Protein AF-A0A847EKZ9-F1 (afdb_monomer)

Radius of gyration: 19.16 Å; Cα contacts (8 Å, |Δi|>4): 209; chains: 1; bounding box: 52×45×55 Å

pLDDT: mean 76.71, std 18.0, range [29.08, 96.88]

Structure (mmCIF, N/CA/C/O backbone):
data_AF-A0A847EKZ9-F1
#
_entry.id   AF-A0A847EKZ9-F1
#
loop_
_atom_site.group_PDB
_atom_site.id
_atom_site.type_symbol
_atom_site.label_atom_id
_atom_site.label_alt_id
_atom_site.label_comp_id
_atom_site.label_asym_id
_atom_site.label_entity_id
_atom_site.label_seq_id
_atom_site.pdbx_PDB_ins_code
_atom_site.Cartn_x
_atom_site.Cartn_y
_atom_site.Cartn_z
_atom_site.occupancy
_atom_site.B_iso_or_equiv
_atom_site.auth_seq_id
_atom_site.auth_comp_id
_atom_site.auth_asym_id
_atom_site.auth_atom_id
_atom_site.pdbx_PDB_model_num
ATOM 1 N N . MET A 1 1 ? -25.265 3.002 15.426 1.00 53.41 1 MET A N 1
ATOM 2 C CA . MET A 1 1 ? -24.317 3.367 14.344 1.00 53.41 1 MET A CA 1
ATOM 3 C C . MET A 1 1 ? -23.459 2.153 14.013 1.00 53.41 1 MET A C 1
ATOM 5 O O . MET A 1 1 ? -22.943 1.543 14.938 1.00 53.41 1 MET A O 1
ATOM 9 N N . LEU A 1 2 ? -23.313 1.777 12.736 1.00 61.31 2 LEU A N 1
ATOM 10 C CA . LEU A 1 2 ? -22.387 0.702 12.349 1.00 61.31 2 LEU A CA 1
ATOM 11 C C . LEU A 1 2 ? -20.943 1.125 12.648 1.00 61.31 2 LEU A C 1
ATOM 13 O O . LEU A 1 2 ? -20.554 2.251 12.321 1.00 61.31 2 LEU A O 1
ATOM 17 N N . THR A 1 3 ? -20.148 0.222 13.227 1.00 86.94 3 THR A N 1
ATOM 18 C CA . THR A 1 3 ? -18.714 0.455 13.442 1.00 86.94 3 THR A CA 1
ATOM 19 C C . THR A 1 3 ? -18.022 0.760 12.110 1.00 86.94 3 THR A C 1
ATOM 21 O O . THR A 1 3 ? -18.495 0.380 11.032 1.00 86.94 3 THR A O 1
ATOM 24 N N . VAL A 1 4 ? -16.872 1.442 12.152 1.00 88.19 4 VAL A N 1
ATOM 25 C CA . VAL A 1 4 ? -16.088 1.707 10.931 1.00 88.19 4 VAL A CA 1
ATOM 26 C C . VAL A 1 4 ? -15.761 0.398 10.206 1.00 88.19 4 VAL A C 1
ATOM 28 O O . VAL A 1 4 ? -15.835 0.351 8.982 1.00 88.19 4 VAL A O 1
ATOM 31 N N . TRP A 1 5 ? -15.504 -0.682 10.949 1.00 91.94 5 TRP A N 1
ATOM 32 C CA . TRP A 1 5 ? -15.267 -2.007 10.385 1.00 91.94 5 TRP A CA 1
ATOM 33 C C . TRP A 1 5 ? -16.482 -2.595 9.665 1.00 91.94 5 TRP A C 1
ATOM 35 O O . TRP A 1 5 ? -16.360 -3.042 8.528 1.00 91.94 5 TRP A O 1
ATOM 45 N N . ALA A 1 6 ? -17.676 -2.509 10.254 1.00 91.69 6 ALA A N 1
ATOM 46 C CA . ALA A 1 6 ? -18.901 -2.956 9.591 1.00 91.69 6 ALA A CA 1
ATOM 47 C C . ALA A 1 6 ? -19.170 -2.175 8.288 1.00 91.69 6 ALA A C 1
ATOM 49 O O . ALA A 1 6 ? -19.610 -2.742 7.287 1.00 91.69 6 ALA A O 1
ATOM 50 N N . ARG A 1 7 ? -18.838 -0.875 8.256 1.00 91.50 7 ARG A N 1
ATOM 51 C CA . ARG A 1 7 ? -18.907 -0.061 7.029 1.00 91.50 7 ARG A CA 1
ATOM 52 C C . ARG A 1 7 ? -17.891 -0.499 5.972 1.00 91.50 7 ARG A C 1
ATOM 54 O O . ARG A 1 7 ? -18.200 -0.371 4.786 1.00 91.50 7 ARG A O 1
ATOM 61 N N . VAL A 1 8 ? -16.714 -0.979 6.390 1.00 93.94 8 VAL A N 1
ATOM 62 C CA . VAL A 1 8 ? -15.713 -1.576 5.495 1.00 93.94 8 VAL A CA 1
ATOM 63 C C . VAL A 1 8 ? -16.262 -2.875 4.901 1.00 93.94 8 VAL A C 1
ATOM 65 O O . VAL A 1 8 ? -16.389 -2.980 3.685 1.00 93.94 8 VAL A O 1
ATOM 68 N N . LEU A 1 9 ? -16.684 -3.821 5.742 1.00 94.44 9 LEU A N 1
ATOM 69 C CA . LEU A 1 9 ? -17.170 -5.130 5.292 1.00 94.44 9 LEU A CA 1
ATOM 70 C C . LEU A 1 9 ? -18.365 -5.041 4.335 1.00 94.44 9 LEU A C 1
ATOM 72 O O . LEU A 1 9 ? -18.412 -5.783 3.358 1.00 94.44 9 LEU A O 1
ATOM 76 N N . ARG A 1 10 ? -19.287 -4.090 4.544 1.00 94.62 10 ARG A N 1
ATOM 77 C CA . ARG A 1 10 ? -20.463 -3.900 3.673 1.00 94.62 10 ARG A CA 1
ATOM 78 C C . ARG A 1 10 ? -20.113 -3.639 2.202 1.00 94.62 10 ARG A C 1
ATOM 80 O O . ARG A 1 10 ? -20.945 -3.883 1.336 1.00 94.62 10 ARG A O 1
ATOM 87 N N . ARG A 1 11 ? -18.926 -3.103 1.905 1.00 94.88 11 ARG A N 1
ATOM 88 C CA . ARG A 1 11 ? -18.483 -2.828 0.525 1.00 94.88 11 ARG A CA 1
ATOM 89 C C . ARG A 1 11 ? -17.244 -3.638 0.156 1.00 94.88 11 ARG A C 1
ATOM 91 O O . ARG A 1 11 ? -16.438 -3.182 -0.649 1.00 94.88 11 ARG A O 1
ATOM 98 N N . THR A 1 12 ? -17.068 -4.806 0.759 1.00 96.81 12 THR A N 1
ATOM 99 C CA . THR A 1 12 ? -15.934 -5.684 0.488 1.00 96.81 12 THR A CA 1
ATOM 100 C C . THR A 1 12 ? -16.409 -6.952 -0.206 1.00 96.81 12 THR A C 1
ATOM 102 O O . THR A 1 12 ? -17.338 -7.608 0.254 1.00 96.81 12 THR A O 1
ATOM 105 N N . VAL A 1 13 ? -15.737 -7.312 -1.298 1.00 96.81 13 VAL A N 1
ATOM 106 C CA . VAL A 1 13 ? -15.988 -8.536 -2.073 1.00 96.81 13 VAL A CA 1
ATOM 107 C C . VAL A 1 13 ? -14.792 -9.470 -1.921 1.00 96.81 13 VAL A C 1
ATOM 109 O O . VAL A 1 13 ? -13.650 -9.013 -1.905 1.00 96.81 13 VAL A O 1
ATOM 112 N N . ARG A 1 14 ? -15.028 -10.777 -1.792 1.00 95.50 14 ARG A N 1
ATOM 113 C CA . ARG A 1 14 ? -13.951 -11.776 -1.728 1.00 95.50 14 ARG A CA 1
ATOM 114 C C . ARG A 1 14 ? -13.535 -12.174 -3.143 1.00 95.50 14 ARG A C 1
ATOM 116 O O . ARG A 1 14 ? -14.394 -12.517 -3.948 1.00 95.50 14 ARG A O 1
ATOM 123 N N . SER A 1 15 ? -12.240 -12.114 -3.441 1.00 91.56 15 SER A N 1
ATOM 124 C CA . SER A 1 15 ? -11.685 -12.592 -4.710 1.00 91.56 15 SER A CA 1
ATOM 125 C C . SER A 1 15 ? -11.265 -14.066 -4.616 1.00 91.56 15 SER A C 1
ATOM 127 O O . SER A 1 15 ? -10.962 -14.543 -3.517 1.00 91.56 15 SER A O 1
ATOM 129 N N . PRO A 1 16 ? -11.145 -14.775 -5.755 1.00 88.88 16 PRO A N 1
ATOM 130 C CA . PRO A 1 16 ? -10.560 -16.119 -5.802 1.00 88.88 16 PRO A CA 1
ATOM 131 C C . PRO A 1 16 ? -9.125 -16.196 -5.256 1.00 88.88 16 PRO A C 1
ATOM 133 O O . PRO A 1 16 ? -8.726 -17.222 -4.725 1.00 88.88 16 PRO A O 1
ATOM 136 N N . SER A 1 17 ? -8.367 -15.092 -5.300 1.00 85.12 17 SER A N 1
ATOM 137 C CA . SER A 1 17 ? -7.026 -14.990 -4.699 1.00 85.12 17 SER A CA 1
ATOM 138 C C . SER A 1 17 ? -7.023 -14.884 -3.164 1.00 85.12 17 SER A C 1
ATOM 140 O O . SER A 1 17 ? -5.991 -14.593 -2.563 1.00 85.12 17 SER A O 1
ATOM 142 N N . GLY A 1 18 ? -8.180 -15.027 -2.508 1.00 92.44 18 GLY A N 1
ATOM 143 C CA . GLY A 1 18 ? -8.323 -14.887 -1.055 1.00 92.44 18 GLY A CA 1
ATOM 144 C C . GLY A 1 18 ? -8.271 -13.438 -0.555 1.00 92.44 18 GLY A C 1
ATOM 145 O O . GLY A 1 18 ? -8.346 -13.188 0.652 1.00 92.44 18 GLY A O 1
ATOM 146 N N . CYS A 1 19 ? -8.162 -12.452 -1.453 1.00 94.81 19 CYS A N 1
ATOM 147 C CA . CYS A 1 19 ? -8.200 -11.044 -1.077 1.00 94.81 19 CYS A CA 1
ATOM 148 C C . CYS A 1 19 ? -9.625 -10.602 -0.742 1.00 94.81 19 CYS A C 1
ATOM 150 O O . CYS A 1 19 ? -10.611 -11.050 -1.323 1.00 94.81 19 CYS A O 1
ATOM 152 N N . TRP A 1 20 ? -9.734 -9.679 0.208 1.00 96.88 20 TRP A N 1
ATOM 153 C CA . TRP A 1 20 ? -10.996 -9.035 0.560 1.00 96.88 20 TRP 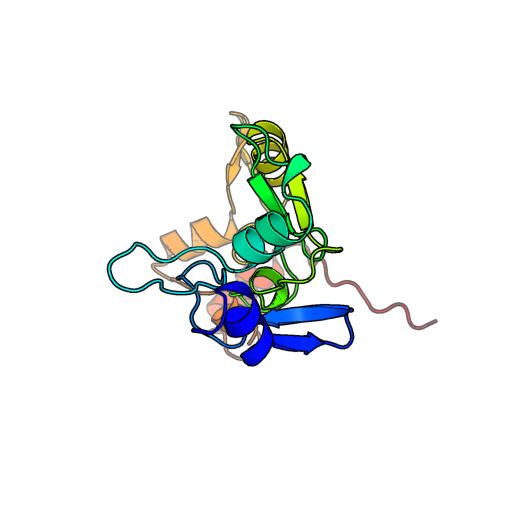A CA 1
ATOM 154 C C . TRP A 1 20 ? -10.968 -7.634 -0.041 1.00 96.88 20 TRP A C 1
ATOM 156 O O . TRP A 1 20 ? -10.410 -6.715 0.551 1.00 96.88 20 TRP A O 1
ATOM 166 N N . LEU A 1 21 ? -11.475 -7.482 -1.257 1.00 95.69 21 LEU A N 1
ATOM 167 C CA . LEU A 1 21 ? -11.321 -6.281 -2.068 1.00 95.69 21 LEU A CA 1
ATOM 168 C C . LEU A 1 21 ? -12.376 -5.231 -1.718 1.00 95.69 21 LEU A C 1
ATOM 170 O O . LEU A 1 21 ? -13.569 -5.420 -1.964 1.00 95.69 21 LEU A O 1
ATOM 174 N N . TRP A 1 22 ? -11.920 -4.094 -1.197 1.00 96.62 22 TRP A N 1
ATOM 175 C CA . TRP A 1 22 ? -12.747 -2.914 -0.962 1.00 96.62 22 TRP A CA 1
ATOM 176 C C . TRP A 1 22 ? -13.227 -2.284 -2.280 1.00 96.62 22 TRP A C 1
ATOM 178 O O . TRP A 1 22 ? -12.424 -1.935 -3.149 1.00 96.62 22 TRP A O 1
ATOM 188 N N . GLN A 1 23 ? -14.542 -2.094 -2.391 1.00 95.81 23 GLN A N 1
ATOM 189 C CA . GLN A 1 23 ? -15.241 -1.540 -3.560 1.00 95.81 23 GLN A CA 1
ATOM 190 C C . GLN A 1 23 ? -15.599 -0.053 -3.411 1.00 95.81 23 GLN A C 1
ATOM 192 O O . GLN A 1 23 ? -16.270 0.516 -4.266 1.00 95.81 23 GLN A O 1
ATOM 197 N N . GLY A 1 24 ? -15.206 0.590 -2.309 1.00 93.50 24 GLY A N 1
ATOM 198 C CA . GLY A 1 24 ? -15.463 2.014 -2.098 1.00 93.50 24 GLY A CA 1
ATOM 199 C C . GLY A 1 24 ? -14.369 2.928 -2.657 1.00 93.50 24 GLY A C 1
ATOM 200 O O . GLY A 1 24 ? -13.561 2.551 -3.508 1.00 93.50 24 GLY A O 1
ATOM 201 N N . ALA A 1 25 ? -14.325 4.152 -2.125 1.00 93.62 25 ALA A N 1
ATOM 202 C CA . ALA A 1 25 ? -13.347 5.161 -2.520 1.00 93.62 25 ALA A CA 1
ATOM 203 C C . ALA A 1 25 ? -11.902 4.687 -2.299 1.00 93.62 25 ALA A C 1
ATOM 205 O O . ALA A 1 25 ? -11.613 3.884 -1.408 1.00 93.62 25 ALA A O 1
ATOM 206 N N . HIS A 1 26 ? -10.988 5.210 -3.110 1.00 93.06 26 HIS A N 1
ATOM 207 C CA . HIS A 1 26 ? -9.554 4.985 -2.999 1.00 93.06 26 HIS A CA 1
ATOM 208 C C . HIS A 1 26 ? -8.798 6.258 -3.389 1.00 93.06 26 HIS A C 1
ATOM 210 O O . HIS A 1 26 ? -9.334 7.132 -4.067 1.00 93.06 26 HIS A O 1
ATOM 216 N N . ASN A 1 27 ? -7.556 6.395 -2.931 1.00 88.62 27 ASN A N 1
ATOM 217 C CA . ASN A 1 27 ? -6.713 7.534 -3.293 1.00 88.62 27 ASN A CA 1
ATOM 218 C C . ASN A 1 27 ? -6.058 7.345 -4.675 1.00 88.62 27 ASN A C 1
ATOM 220 O O . ASN A 1 27 ? -6.061 6.248 -5.229 1.00 88.62 27 ASN A O 1
ATOM 224 N N . GLY A 1 28 ? -5.391 8.382 -5.195 1.00 81.88 28 GLY A N 1
ATOM 225 C CA . GLY A 1 28 ? -4.674 8.315 -6.482 1.00 81.88 28 GLY A CA 1
ATOM 226 C C . GLY A 1 28 ? -3.529 7.288 -6.545 1.00 81.88 28 GLY A C 1
ATOM 227 O O . GLY A 1 28 ? -2.973 7.046 -7.611 1.00 81.88 28 GLY A O 1
ATOM 228 N N . LYS A 1 29 ? -3.166 6.656 -5.419 1.00 80.62 29 LYS A N 1
ATOM 229 C CA . LYS A 1 29 ? -2.204 5.542 -5.356 1.00 80.62 29 LYS A CA 1
ATOM 230 C C . LYS A 1 29 ? -2.890 4.165 -5.348 1.00 80.62 29 LYS A C 1
ATOM 232 O O . LYS A 1 29 ? -2.189 3.157 -5.279 1.00 80.62 29 LYS A O 1
ATOM 237 N N . GLY A 1 30 ? -4.219 4.099 -5.415 1.00 88.56 30 GLY A N 1
ATOM 238 C CA . GLY A 1 30 ? -5.000 2.859 -5.427 1.00 88.56 30 GLY A CA 1
ATOM 239 C C . GLY A 1 30 ? -5.342 2.289 -4.051 1.00 88.56 30 GLY A C 1
ATOM 240 O O . GLY A 1 30 ? -5.949 1.226 -3.979 1.00 88.56 30 GLY A O 1
ATOM 241 N N . TYR A 1 31 ? -4.976 2.958 -2.953 1.00 91.75 31 TYR A N 1
ATOM 242 C CA . TYR A 1 31 ? -5.308 2.465 -1.615 1.00 91.75 31 TYR A CA 1
ATOM 243 C C . TYR A 1 31 ? -6.730 2.855 -1.237 1.00 91.75 31 TYR A C 1
ATOM 245 O O . TYR A 1 31 ? -7.080 4.035 -1.301 1.00 91.75 31 TYR A O 1
ATOM 253 N N . GLY A 1 32 ? -7.518 1.875 -0.793 1.00 94.62 32 GLY A N 1
ATOM 254 C CA . GLY A 1 32 ? -8.881 2.103 -0.322 1.00 94.62 32 GLY A CA 1
ATOM 255 C C . GLY A 1 32 ? -8.930 3.074 0.860 1.00 94.62 32 GLY A C 1
ATOM 256 O O . GLY A 1 32 ? -8.116 2.997 1.786 1.00 94.62 32 GLY A O 1
ATOM 257 N N . THR A 1 33 ? -9.900 3.978 0.836 1.00 95.56 33 THR A N 1
ATOM 258 C CA . THR A 1 33 ? -10.137 4.985 1.867 1.00 95.56 33 THR A CA 1
ATOM 259 C C . THR A 1 33 ? -11.572 4.912 2.369 1.00 95.56 33 THR A C 1
ATOM 261 O O . THR A 1 33 ? -12.505 4.592 1.631 1.00 95.56 33 THR A O 1
ATOM 264 N N . ILE A 1 34 ? -11.756 5.224 3.649 1.00 93.69 34 ILE A N 1
ATOM 265 C CA . ILE A 1 34 ? -13.076 5.370 4.254 1.00 93.69 34 ILE A CA 1
ATOM 266 C C . ILE A 1 34 ? -13.132 6.654 5.078 1.00 93.69 34 ILE A C 1
ATOM 268 O O . ILE A 1 34 ? -12.241 6.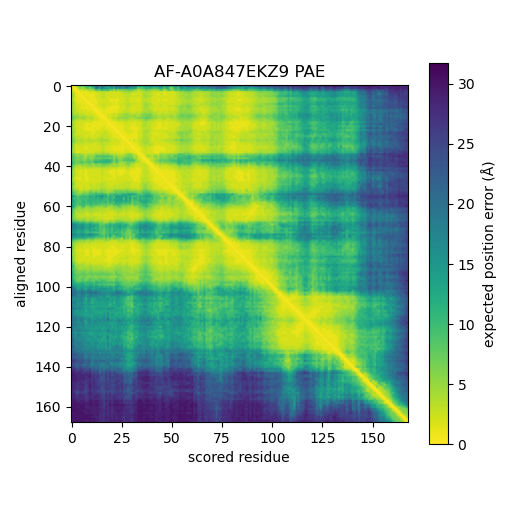945 5.879 1.00 93.69 34 ILE A O 1
ATOM 272 N N . GLY A 1 35 ? -14.188 7.432 4.851 1.00 89.25 35 GLY A N 1
ATOM 273 C CA . GLY A 1 35 ? -14.429 8.675 5.571 1.00 89.25 35 GLY A CA 1
ATOM 274 C C . GLY A 1 35 ? -15.053 8.451 6.940 1.00 89.25 35 GLY A C 1
ATOM 275 O O . GLY A 1 35 ? -15.859 7.531 7.144 1.00 89.25 35 GLY A O 1
ATOM 276 N N . ARG A 1 36 ? -14.701 9.332 7.872 1.00 79.75 36 ARG A N 1
ATOM 277 C CA . ARG A 1 36 ? -15.331 9.481 9.185 1.00 79.75 36 ARG A CA 1
ATOM 278 C C . ARG A 1 36 ? -15.950 10.886 9.237 1.00 79.75 36 ARG A C 1
ATOM 280 O O . ARG A 1 36 ? -15.285 11.817 8.788 1.00 79.75 36 ARG A O 1
ATOM 287 N N . PRO A 1 37 ? -17.200 11.052 9.706 1.00 76.75 37 PRO A N 1
ATOM 288 C CA . PRO A 1 37 ? -17.822 12.374 9.790 1.00 76.75 37 PRO A CA 1
ATOM 289 C C . PRO A 1 37 ? -16.917 13.371 10.529 1.00 76.75 37 PRO A C 1
ATOM 291 O O . PRO A 1 37 ? -16.422 13.053 11.607 1.00 76.75 37 PRO A O 1
ATOM 294 N N . GLY A 1 38 ? -16.655 14.532 9.919 1.00 78.88 38 GLY A N 1
ATOM 295 C CA . GLY A 1 38 ? -15.813 15.590 10.498 1.00 78.88 38 GLY A CA 1
ATOM 296 C C . GLY A 1 38 ? -14.316 15.269 10.623 1.00 78.88 38 GLY A C 1
ATOM 297 O O . GLY A 1 38 ? -13.598 16.007 11.288 1.00 78.88 38 GLY A O 1
ATOM 298 N N . GLN A 1 39 ? -13.823 14.180 10.024 1.00 84.81 39 GLN A N 1
ATOM 299 C CA . GLN A 1 39 ? -12.435 13.736 10.180 1.00 84.81 39 GLN A CA 1
ATOM 300 C C . GLN A 1 39 ? -11.780 13.369 8.848 1.00 84.81 39 GLN A C 1
ATOM 302 O O . GLN A 1 39 ? -12.436 13.061 7.853 1.00 84.81 39 GLN A O 1
ATOM 307 N N . THR A 1 40 ? -10.448 13.334 8.856 1.00 85.88 40 THR A N 1
ATOM 308 C CA . THR A 1 40 ? -9.657 12.876 7.715 1.00 85.88 40 THR A CA 1
ATOM 309 C C . THR A 1 40 ? -9.951 11.413 7.375 1.00 85.88 40 THR A C 1
ATOM 311 O O . THR A 1 40 ? -10.165 10.558 8.248 1.00 85.88 40 THR A O 1
ATOM 314 N N . ASN A 1 41 ? -9.953 11.130 6.069 1.00 88.62 41 ASN A N 1
ATOM 315 C CA . ASN A 1 41 ? -10.103 9.781 5.536 1.00 88.62 41 ASN A CA 1
ATOM 316 C C . ASN A 1 41 ? -8.985 8.875 6.053 1.00 88.62 41 ASN A C 1
ATOM 318 O O . ASN A 1 41 ? -7.813 9.254 6.067 1.00 88.62 41 ASN A O 1
ATOM 322 N N . ILE A 1 42 ? -9.343 7.645 6.408 1.00 90.81 42 ILE A N 1
ATOM 323 C CA . ILE A 1 42 ? -8.390 6.626 6.851 1.00 90.81 42 ILE A CA 1
ATOM 324 C C . ILE A 1 42 ? -8.289 5.505 5.821 1.00 90.81 42 ILE A C 1
ATOM 326 O O . ILE A 1 42 ? -9.224 5.249 5.062 1.00 90.81 42 ILE A O 1
ATOM 330 N N . LEU A 1 43 ? -7.139 4.834 5.792 1.00 93.25 43 LEU A N 1
ATOM 331 C CA . LEU A 1 43 ? -6.899 3.709 4.893 1.00 93.25 43 LEU A CA 1
ATOM 332 C C . LEU A 1 43 ? -7.622 2.462 5.409 1.00 93.25 43 LEU A C 1
ATOM 334 O O . LEU A 1 43 ? -7.460 2.084 6.569 1.00 93.25 43 LEU A O 1
ATOM 338 N N . VAL A 1 44 ? -8.385 1.796 4.544 1.00 95.06 44 VAL A N 1
ATOM 339 C CA . VAL A 1 44 ? -9.240 0.660 4.943 1.00 95.06 44 VAL A CA 1
ATOM 340 C C . VAL A 1 44 ? -8.446 -0.543 5.455 1.00 95.06 44 VAL A C 1
ATOM 342 O O . VAL A 1 44 ? -8.880 -1.211 6.387 1.00 95.06 44 VAL A O 1
ATOM 345 N N . HIS A 1 45 ? -7.241 -0.780 4.930 1.00 92.94 45 HIS A N 1
ATOM 346 C CA . HIS A 1 45 ? -6.367 -1.843 5.430 1.00 92.94 45 HIS A CA 1
ATOM 347 C C . HIS A 1 45 ? -5.826 -1.534 6.838 1.00 92.94 45 HIS A C 1
ATOM 349 O O . HIS A 1 45 ? -5.627 -2.446 7.633 1.00 92.94 45 HIS A O 1
ATOM 355 N N . ARG A 1 46 ? -5.645 -0.251 7.197 1.00 91.56 46 ARG A N 1
ATOM 356 C CA . ARG A 1 46 ? -5.268 0.133 8.568 1.00 91.56 46 ARG A CA 1
ATOM 357 C C . ARG A 1 46 ? -6.412 -0.112 9.542 1.00 91.56 46 ARG A C 1
ATOM 359 O O . ARG A 1 46 ? -6.147 -0.512 10.665 1.00 91.56 46 ARG A O 1
ATOM 366 N N . VAL A 1 47 ? -7.662 0.085 9.110 1.00 91.88 47 VAL A N 1
ATOM 367 C CA . VAL A 1 47 ? -8.844 -0.283 9.909 1.00 91.88 47 VAL A CA 1
ATOM 368 C C . VAL A 1 47 ? -8.859 -1.787 10.171 1.00 91.88 47 VAL A C 1
ATOM 370 O O . VAL A 1 47 ? -9.019 -2.186 11.317 1.00 91.88 47 VAL A O 1
ATOM 373 N N . ALA A 1 48 ? -8.642 -2.609 9.140 1.00 92.62 48 ALA A N 1
ATOM 374 C CA . ALA A 1 48 ? -8.570 -4.062 9.299 1.00 92.62 48 ALA A CA 1
ATOM 375 C C . ALA A 1 48 ? -7.489 -4.469 10.311 1.00 92.62 48 ALA A C 1
ATOM 377 O O . ALA A 1 48 ? -7.738 -5.280 11.198 1.00 92.62 48 ALA A O 1
ATOM 378 N N . LEU A 1 49 ? -6.305 -3.860 10.222 1.00 89.50 49 LEU A N 1
ATOM 379 C CA . LEU A 1 49 ? -5.214 -4.155 11.143 1.00 89.50 49 LEU A CA 1
ATOM 380 C C . LEU A 1 49 ? -5.535 -3.717 12.579 1.00 89.50 49 LEU A C 1
ATOM 382 O O . LEU A 1 49 ? -5.356 -4.507 13.495 1.00 89.50 49 LEU A O 1
ATOM 386 N N . LEU A 1 50 ? -6.071 -2.509 12.770 1.00 87.56 50 LEU A N 1
ATOM 387 C CA . LEU A 1 50 ? -6.496 -1.999 14.082 1.00 87.56 50 LEU A CA 1
ATOM 388 C C . LEU A 1 50 ? -7.521 -2.907 14.767 1.00 87.56 50 LEU A C 1
ATOM 390 O O . LEU A 1 50 ? -7.467 -3.084 15.975 1.00 87.56 50 LEU A O 1
ATOM 394 N N . VAL A 1 51 ? -8.457 -3.465 14.003 1.00 89.50 51 VAL A N 1
ATOM 395 C CA . VAL A 1 51 ? -9.536 -4.303 14.543 1.00 89.50 51 VAL A CA 1
ATOM 396 C C . VAL A 1 51 ? -9.048 -5.710 14.880 1.00 89.50 51 VAL A C 1
ATOM 398 O O . VAL A 1 51 ? -9.488 -6.283 15.868 1.00 89.50 51 VAL A O 1
ATOM 401 N N . HIS A 1 52 ? -8.15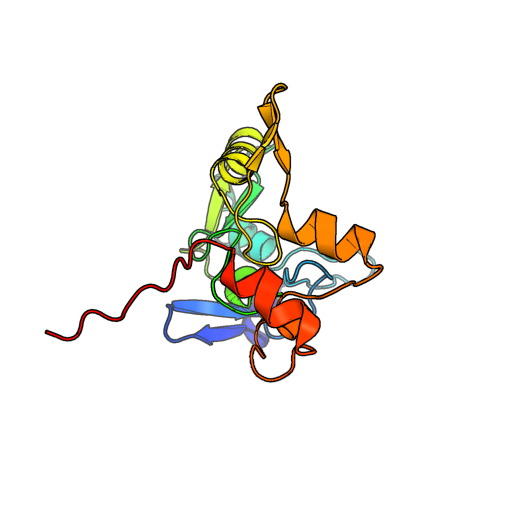9 -6.277 14.061 1.00 88.62 52 HIS A N 1
ATOM 402 C CA . HIS A 1 52 ? -7.765 -7.685 14.169 1.00 88.62 52 HIS A CA 1
ATOM 403 C C . HIS A 1 52 ? -6.405 -7.918 14.833 1.00 88.62 52 HIS A C 1
ATOM 405 O O . HIS A 1 52 ? -6.103 -9.048 15.205 1.00 88.62 52 HIS A O 1
ATOM 411 N N . LYS A 1 53 ? -5.567 -6.883 14.935 1.00 84.06 53 LYS A N 1
ATOM 412 C CA . LYS A 1 53 ? -4.226 -6.928 15.537 1.00 84.06 53 LYS A CA 1
ATOM 413 C C . LYS A 1 53 ? -3.959 -5.673 16.398 1.00 84.06 53 LYS A C 1
ATOM 415 O O . LYS A 1 53 ? -2.918 -5.039 16.207 1.00 84.06 53 LYS A O 1
ATOM 420 N N . PRO A 1 54 ? -4.880 -5.270 17.303 1.00 79.50 54 PRO A N 1
ATOM 421 C CA . PRO A 1 54 ? -4.738 -4.035 18.083 1.00 79.50 54 PRO A CA 1
ATOM 422 C C . PRO A 1 54 ? -3.462 -4.024 18.934 1.00 79.50 54 PRO A C 1
ATOM 424 O O . PRO A 1 54 ? -2.765 -3.013 18.971 1.00 79.50 54 PRO A O 1
ATOM 427 N N . ASP A 1 55 ? -3.105 -5.165 19.523 1.00 75.56 55 ASP A N 1
ATOM 428 C CA . ASP A 1 55 ? -1.986 -5.287 20.469 1.00 75.56 55 ASP A CA 1
ATOM 429 C C . ASP A 1 55 ? -0.607 -5.221 19.800 1.00 75.56 55 ASP A C 1
ATOM 431 O O . ASP A 1 55 ? 0.415 -5.071 20.463 1.00 75.56 55 ASP A O 1
ATOM 435 N N . GLN A 1 56 ? -0.557 -5.330 18.470 1.00 73.62 56 GLN A N 1
ATOM 436 C CA . GLN A 1 56 ? 0.698 -5.335 17.719 1.00 73.62 56 GLN A CA 1
ATOM 437 C C . GLN A 1 56 ? 1.089 -3.935 17.226 1.00 73.62 56 GLN A C 1
ATOM 439 O O . GLN A 1 56 ? 2.187 -3.744 16.708 1.00 73.62 56 GLN A O 1
ATOM 444 N N . LEU A 1 57 ? 0.212 -2.939 17.371 1.00 70.62 57 LEU A N 1
ATOM 445 C CA . LEU A 1 57 ? 0.412 -1.582 16.864 1.00 70.62 57 LEU A CA 1
ATOM 446 C C . LEU A 1 57 ? 1.345 -0.754 17.755 1.00 70.62 57 LEU A C 1
ATOM 448 O O . LEU A 1 57 ? 0.929 0.191 18.423 1.00 70.62 57 LEU A O 1
ATOM 452 N N . ALA A 1 58 ? 2.636 -1.071 17.713 1.00 75.94 58 ALA A N 1
ATOM 453 C CA . ALA A 1 58 ? 3.658 -0.200 18.276 1.00 75.94 58 ALA A CA 1
ATOM 454 C C . ALA A 1 58 ? 3.826 1.085 17.429 1.00 75.94 58 ALA A C 1
ATOM 456 O O . ALA A 1 58 ? 3.666 1.053 16.198 1.00 75.94 58 ALA A O 1
ATOM 457 N N . PRO A 1 59 ? 4.182 2.227 18.050 1.00 76.94 59 PRO A N 1
ATOM 458 C CA . PRO A 1 59 ? 4.518 3.449 17.325 1.00 76.94 59 PRO A CA 1
ATOM 459 C C . PRO A 1 59 ? 5.589 3.209 16.251 1.00 76.94 59 PRO A C 1
ATOM 461 O O . PRO A 1 59 ? 6.575 2.515 16.474 1.00 76.94 59 PRO A O 1
ATOM 464 N N . GLY A 1 60 ? 5.398 3.795 15.068 1.00 78.81 60 GLY A N 1
ATOM 465 C CA . GLY A 1 60 ? 6.344 3.679 13.950 1.00 78.81 60 GLY A CA 1
ATOM 466 C C . GLY A 1 60 ? 6.159 2.448 13.054 1.00 78.81 60 GLY A C 1
ATOM 467 O O . GLY A 1 60 ? 6.795 2.381 11.997 1.00 78.81 60 GLY A O 1
ATOM 468 N N . LEU A 1 61 ? 5.260 1.522 13.403 1.00 85.38 61 LEU A N 1
ATOM 469 C CA . LEU A 1 61 ? 4.894 0.410 12.527 1.00 85.38 61 LEU A CA 1
ATOM 470 C C . LEU A 1 61 ? 3.867 0.827 11.464 1.00 85.38 61 LEU A C 1
ATOM 472 O O . LEU A 1 61 ? 2.970 1.646 11.682 1.00 85.38 61 LEU A O 1
ATOM 476 N N . GLN A 1 62 ? 4.015 0.249 10.280 1.00 86.62 62 GLN A N 1
ATOM 477 C CA . GLN A 1 62 ? 3.204 0.490 9.095 1.00 86.62 62 GLN A CA 1
ATOM 478 C C . GLN A 1 62 ? 2.538 -0.813 8.660 1.00 86.62 62 GLN A C 1
ATOM 480 O O . GLN A 1 62 ? 3.119 -1.886 8.776 1.00 86.62 62 GLN A O 1
ATOM 485 N N . ALA A 1 63 ? 1.315 -0.712 8.144 1.00 88.06 63 ALA A N 1
ATOM 486 C CA . ALA A 1 63 ? 0.627 -1.845 7.546 1.00 88.06 63 ALA A CA 1
ATOM 487 C C . ALA A 1 63 ? 1.150 -2.069 6.120 1.00 88.06 63 ALA A C 1
ATOM 489 O O . ALA A 1 63 ? 1.091 -1.155 5.295 1.00 88.06 63 ALA A O 1
ATOM 490 N N . ASP A 1 64 ? 1.633 -3.275 5.846 1.00 87.88 64 ASP A N 1
ATOM 491 C CA . ASP A 1 64 ? 2.140 -3.700 4.543 1.00 87.88 64 ASP A CA 1
ATOM 492 C C . ASP A 1 64 ? 1.337 -4.894 4.025 1.00 87.88 64 ASP A C 1
ATOM 494 O O . ASP A 1 64 ? 0.989 -5.809 4.781 1.00 87.88 64 ASP A O 1
ATOM 498 N N . HIS A 1 65 ? 1.030 -4.868 2.730 1.00 90.50 65 HIS A N 1
ATOM 499 C CA . HIS A 1 65 ? 0.291 -5.930 2.059 1.00 90.50 65 HIS A CA 1
ATOM 500 C C . HIS A 1 65 ? 1.244 -7.059 1.677 1.00 90.50 65 HIS A C 1
ATOM 502 O O . HIS A 1 65 ? 2.233 -6.840 0.992 1.00 90.50 65 HIS A O 1
ATOM 508 N N . MET A 1 66 ? 0.910 -8.283 2.076 1.00 90.44 66 MET A N 1
ATOM 509 C CA . MET A 1 6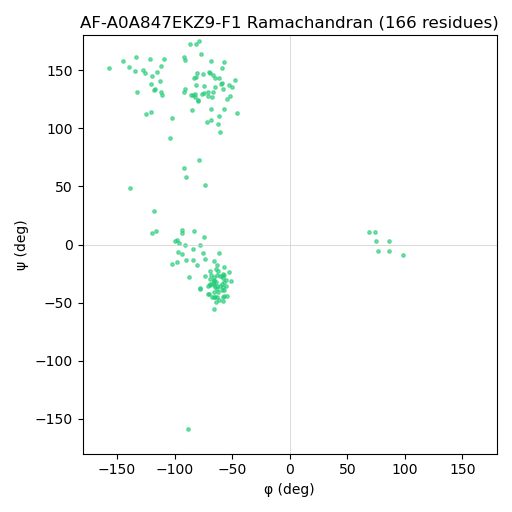6 ? 1.641 -9.496 1.682 1.00 90.44 66 MET A CA 1
ATOM 510 C C . MET A 1 66 ? 1.089 -10.127 0.398 1.00 90.44 66 MET A C 1
ATOM 512 O O . MET A 1 66 ? 1.718 -10.997 -0.185 1.00 90.44 66 MET A O 1
ATOM 516 N N . CYS A 1 67 ? -0.102 -9.705 -0.033 1.00 88.88 67 CYS A N 1
ATOM 517 C CA . CYS A 1 67 ? -0.800 -10.266 -1.192 1.00 88.88 67 CYS A CA 1
ATOM 518 C C . CYS A 1 67 ? -0.371 -9.675 -2.540 1.00 88.88 67 CYS A C 1
ATOM 520 O O . CYS A 1 67 ? -0.886 -10.091 -3.573 1.00 88.88 67 CYS A O 1
ATOM 522 N N . HIS A 1 68 ? 0.518 -8.683 -2.542 1.00 82.62 68 HIS A N 1
ATOM 523 C CA . HIS A 1 68 ? 1.083 -8.138 -3.766 1.00 82.62 68 HIS A CA 1
ATOM 524 C C . HIS A 1 68 ? 2.428 -7.469 -3.488 1.00 82.62 68 HIS A C 1
ATOM 526 O O . HIS A 1 68 ? 2.626 -6.866 -2.436 1.00 82.62 68 HIS A O 1
ATOM 532 N N . ASP A 1 69 ? 3.290 -7.446 -4.498 1.00 73.06 69 ASP A N 1
ATOM 533 C CA . ASP A 1 69 ? 4.450 -6.562 -4.514 1.00 73.06 69 ASP A CA 1
ATOM 534 C C . ASP A 1 69 ? 4.089 -5.189 -5.085 1.00 73.06 69 ASP A C 1
ATOM 536 O O . ASP A 1 69 ? 2.990 -4.947 -5.594 1.00 73.06 69 ASP A O 1
ATOM 540 N N . ARG A 1 70 ? 5.016 -4.227 -5.026 1.00 65.31 70 ARG A N 1
ATOM 541 C CA . ARG A 1 70 ? 4.767 -2.888 -5.594 1.00 65.31 70 ARG A CA 1
ATOM 542 C C . ARG A 1 70 ? 4.446 -2.931 -7.087 1.00 65.31 70 ARG A C 1
ATOM 544 O O . ARG A 1 70 ? 3.618 -2.134 -7.540 1.00 65.31 70 ARG A O 1
ATOM 551 N N . ASN A 1 71 ? 5.065 -3.875 -7.790 1.00 60.59 71 ASN A N 1
ATOM 552 C CA . ASN A 1 71 ? 4.801 -4.218 -9.182 1.00 60.59 71 ASN A CA 1
ATOM 553 C C . ASN A 1 71 ? 3.731 -5.296 -9.235 1.00 60.59 71 ASN A C 1
ATOM 555 O O . ASN A 1 71 ? 3.949 -6.399 -9.719 1.00 60.59 71 ASN A O 1
ATOM 559 N N . CYS A 1 72 ? 2.576 -4.975 -8.665 1.00 64.94 72 CYS A N 1
ATOM 560 C CA . CYS A 1 72 ? 1.409 -5.807 -8.836 1.00 64.94 72 CYS A CA 1
ATOM 561 C C . CYS A 1 72 ? 1.176 -5.975 -10.338 1.00 64.94 72 CYS A C 1
ATOM 563 O O . CYS A 1 72 ? 1.131 -4.987 -11.077 1.00 64.94 72 CYS A O 1
ATOM 565 N N . TRP A 1 73 ? 1.106 -7.230 -10.767 1.00 63.72 73 TRP A N 1
ATOM 566 C CA . TRP A 1 73 ? 0.977 -7.626 -12.164 1.00 63.72 73 TRP A CA 1
ATOM 567 C C . TRP A 1 73 ? -0.293 -7.035 -12.799 1.00 63.72 73 TRP A C 1
ATOM 569 O O . TRP A 1 73 ? -0.281 -6.696 -13.981 1.00 63.72 73 TRP A O 1
ATOM 579 N N . GLU A 1 74 ? -1.326 -6.757 -11.994 1.00 64.94 74 GLU A N 1
ATOM 580 C CA . GLU A 1 74 ? -2.544 -6.050 -12.405 1.00 64.94 74 GLU A CA 1
ATOM 581 C C . GLU A 1 74 ? -2.317 -4.572 -12.774 1.00 64.94 74 GLU A C 1
ATOM 583 O O . GLU A 1 74 ? -1.526 -3.883 -12.110 1.00 64.94 74 GLU A O 1
ATOM 588 N N . PRO A 1 75 ? -3.061 -4.032 -13.761 1.00 63.19 75 PRO A N 1
ATOM 589 C CA . PRO A 1 75 ? -2.996 -2.628 -14.159 1.00 63.19 75 PRO A CA 1
ATOM 590 C C . PRO A 1 75 ? -3.051 -1.663 -12.971 1.00 63.19 75 PRO A C 1
ATOM 592 O O . PRO A 1 75 ? -3.777 -1.866 -12.000 1.00 63.19 75 PRO A O 1
ATOM 595 N N . THR A 1 76 ? -2.278 -0.579 -13.040 1.00 62.56 76 THR A N 1
ATOM 596 C CA . THR A 1 76 ? -2.320 0.461 -12.006 1.00 62.56 76 THR A CA 1
ATOM 597 C C . THR A 1 76 ? -3.604 1.289 -12.156 1.00 62.56 76 THR A C 1
ATOM 599 O O . THR A 1 76 ? -3.826 1.810 -13.248 1.00 62.56 76 THR A O 1
ATOM 602 N N . PRO A 1 77 ? -4.391 1.509 -11.083 1.00 67.88 77 PRO A N 1
ATOM 603 C CA . PRO A 1 77 ? -4.151 1.069 -9.708 1.00 67.88 77 PRO A CA 1
ATOM 604 C C . PRO A 1 77 ? -4.516 -0.404 -9.459 1.00 67.88 77 PRO A C 1
ATOM 606 O O . PRO A 1 77 ? -5.671 -0.802 -9.584 1.00 67.88 77 PRO A O 1
ATOM 609 N N . CYS A 1 78 ? -3.531 -1.175 -8.989 1.00 81.56 78 CYS A N 1
ATOM 610 C CA . CYS A 1 78 ? -3.702 -2.585 -8.645 1.00 81.56 78 CYS A CA 1
ATOM 611 C C . CYS A 1 78 ? -4.787 -2.783 -7.580 1.00 81.56 78 CYS A C 1
ATOM 613 O O . CYS A 1 78 ? -4.809 -2.086 -6.556 1.00 81.56 78 CYS A O 1
ATOM 615 N N . SER A 1 79 ? -5.667 -3.759 -7.802 1.00 85.88 79 SER A N 1
ATOM 616 C CA . SER A 1 79 ? -6.798 -4.050 -6.925 1.00 85.88 79 SER A CA 1
ATOM 617 C C . SER A 1 79 ? -6.354 -4.551 -5.551 1.00 85.88 79 SER A C 1
ATOM 619 O O . SER A 1 79 ? -6.970 -4.201 -4.546 1.00 85.88 79 SER A O 1
ATOM 621 N N . HIS A 1 80 ? -5.221 -5.248 -5.471 1.00 90.06 80 HIS A N 1
ATOM 622 C CA . HIS A 1 80 ? -4.689 -5.790 -4.223 1.00 90.06 80 HIS A CA 1
ATOM 623 C C . HIS A 1 80 ? -4.341 -4.704 -3.183 1.00 90.06 80 HIS A C 1
ATOM 625 O O . HIS A 1 80 ? -4.426 -4.962 -1.983 1.00 90.06 80 HIS A O 1
ATOM 631 N N . ARG A 1 81 ? -4.091 -3.448 -3.597 1.00 90.56 81 ARG A N 1
ATOM 632 C CA . ARG A 1 81 ? -3.926 -2.295 -2.673 1.00 90.56 81 ARG A CA 1
ATOM 633 C C . ARG A 1 81 ? -5.208 -1.945 -1.904 1.00 90.56 81 ARG A C 1
ATOM 635 O O . ARG A 1 81 ? -5.178 -1.186 -0.929 1.00 90.56 81 ARG A O 1
ATOM 642 N N . ARG A 1 82 ? -6.345 -2.483 -2.352 1.00 93.31 82 ARG A N 1
ATOM 643 C CA . ARG A 1 82 ? -7.674 -2.378 -1.737 1.00 93.31 82 ARG A CA 1
ATOM 644 C C . ARG A 1 82 ? -8.022 -3.610 -0.896 1.00 93.31 82 ARG A C 1
ATOM 646 O O . ARG A 1 82 ? -9.131 -3.676 -0.375 1.00 93.31 82 ARG A O 1
ATOM 653 N N . CYS A 1 83 ? -7.103 -4.564 -0.739 1.00 95.88 83 CYS A N 1
ATOM 654 C CA . CYS A 1 83 ? -7.308 -5.723 0.119 1.00 95.88 83 CYS A CA 1
ATOM 655 C C . CYS A 1 83 ? -7.397 -5.304 1.599 1.00 95.88 83 CYS A C 1
ATOM 657 O O . CYS A 1 83 ? -6.546 -4.562 2.098 1.00 95.88 83 CYS A O 1
ATOM 659 N N . VAL A 1 84 ? -8.422 -5.795 2.297 1.00 96.50 84 VAL A N 1
ATOM 660 C CA . VAL A 1 84 ? -8.650 -5.607 3.740 1.00 96.50 84 VAL A CA 1
ATOM 661 C C . VAL A 1 84 ? -8.586 -6.915 4.530 1.00 96.50 84 VAL A C 1
ATOM 663 O O . VAL A 1 84 ? -8.982 -6.935 5.689 1.00 96.50 84 VAL A O 1
ATOM 666 N N . ASN A 1 85 ? -8.113 -8.009 3.923 1.00 96.19 85 ASN A N 1
ATOM 667 C CA . ASN A 1 85 ? -7.970 -9.291 4.611 1.00 96.19 85 ASN A CA 1
ATOM 668 C C . ASN A 1 85 ? -6.848 -9.177 5.666 1.00 96.19 85 ASN A C 1
ATOM 670 O O . ASN A 1 85 ? -5.696 -8.981 5.274 1.00 96.19 85 ASN A O 1
ATOM 674 N N . PRO A 1 86 ? -7.129 -9.323 6.977 1.00 93.25 86 PRO A N 1
ATOM 675 C CA . PRO A 1 86 ? -6.111 -9.209 8.026 1.00 93.25 86 PRO A CA 1
ATOM 676 C C . PRO A 1 86 ? -4.970 -10.227 7.905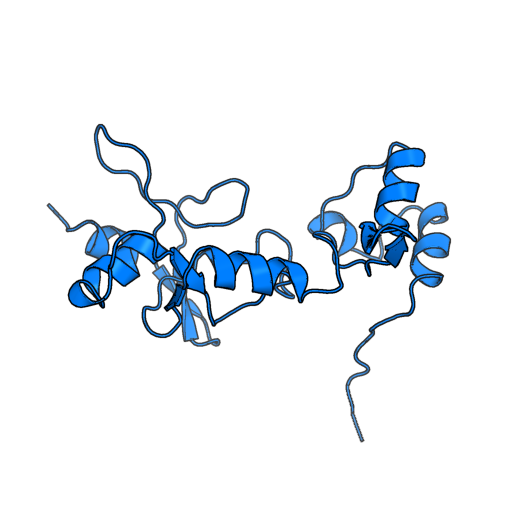 1.00 93.25 86 PRO A C 1
ATOM 678 O O . PRO A 1 86 ? -3.850 -9.942 8.334 1.00 93.25 86 PRO A O 1
ATOM 681 N N . ALA A 1 87 ? -5.233 -11.393 7.305 1.00 94.19 87 ALA A N 1
ATOM 682 C CA . ALA A 1 87 ? -4.216 -12.409 7.034 1.00 94.19 87 ALA A CA 1
ATOM 683 C C . ALA A 1 87 ? -3.223 -11.968 5.945 1.00 94.19 87 ALA A C 1
ATOM 685 O O . ALA A 1 87 ? -2.095 -12.439 5.912 1.00 94.19 87 ALA A O 1
ATOM 686 N N . HIS A 1 88 ? -3.615 -11.027 5.081 1.00 93.94 88 HIS A N 1
ATOM 687 C CA . HIS A 1 88 ? -2.760 -10.466 4.029 1.00 93.94 88 HIS A CA 1
ATOM 688 C C . HIS A 1 88 ? -2.037 -9.188 4.476 1.00 93.94 88 HIS A C 1
ATOM 690 O O . HIS A 1 88 ? -1.455 -8.493 3.640 1.00 93.94 88 HIS A O 1
ATOM 696 N N . LEU A 1 89 ? -2.097 -8.851 5.767 1.00 92.44 89 LEU A N 1
ATOM 697 C CA . LEU A 1 89 ? -1.472 -7.665 6.335 1.00 92.44 89 LEU A CA 1
ATOM 698 C C . LEU A 1 89 ? -0.430 -8.054 7.373 1.00 92.44 89 LEU A C 1
ATOM 700 O O . LEU A 1 89 ? -0.711 -8.813 8.306 1.00 92.44 89 LEU A O 1
ATOM 704 N N . ARG A 1 90 ? 0.742 -7.439 7.268 1.00 89.31 90 ARG A N 1
ATOM 705 C CA . ARG A 1 90 ? 1.780 -7.479 8.298 1.00 89.31 90 ARG A CA 1
ATOM 706 C C . ARG A 1 90 ? 2.122 -6.077 8.765 1.00 89.31 90 ARG A C 1
ATOM 708 O O . ARG A 1 90 ? 1.878 -5.096 8.063 1.00 89.31 90 ARG A O 1
ATOM 715 N N . LEU A 1 91 ? 2.708 -6.010 9.949 1.00 89.50 91 LEU A N 1
ATOM 716 C CA . LEU A 1 91 ? 3.338 -4.801 10.440 1.00 89.50 91 LEU A CA 1
ATOM 717 C C . LEU A 1 91 ? 4.802 -4.804 10.037 1.00 89.50 91 LEU A C 1
ATOM 719 O O . LEU A 1 91 ? 5.484 -5.818 10.158 1.00 89.50 91 LEU A O 1
ATOM 723 N N . VAL A 1 92 ? 5.256 -3.670 9.528 1.00 87.25 92 VAL A N 1
ATOM 724 C CA . VAL A 1 92 ? 6.640 -3.450 9.120 1.00 87.25 92 VAL A CA 1
ATOM 725 C C . VAL A 1 92 ? 7.104 -2.109 9.654 1.00 87.25 92 VAL A C 1
ATOM 727 O O . VAL A 1 92 ? 6.331 -1.158 9.771 1.00 87.25 92 VAL A O 1
ATOM 730 N N . THR A 1 93 ? 8.385 -1.998 9.941 1.00 88.25 93 THR A N 1
ATOM 731 C CA . THR A 1 93 ? 9.035 -0.717 10.185 1.00 88.25 93 THR A CA 1
ATOM 732 C C . THR A 1 93 ? 9.101 0.102 8.894 1.00 88.25 93 THR A C 1
ATOM 734 O O . THR A 1 93 ? 9.097 -0.425 7.776 1.00 88.25 93 THR A O 1
ATOM 737 N N . ALA A 1 94 ? 9.243 1.423 9.027 1.00 83.06 94 ALA A N 1
ATOM 738 C CA . ALA A 1 94 ? 9.508 2.290 7.878 1.00 83.06 94 ALA A CA 1
ATOM 739 C C . ALA A 1 94 ? 10.787 1.878 7.117 1.00 83.06 94 ALA A C 1
ATOM 741 O O . ALA A 1 94 ? 10.847 2.015 5.894 1.00 83.06 94 ALA A O 1
ATOM 742 N N . LYS A 1 95 ? 11.792 1.340 7.825 1.00 85.25 95 LYS A N 1
ATOM 743 C CA . LYS A 1 95 ? 13.035 0.834 7.229 1.00 85.25 95 LYS A CA 1
ATOM 744 C C . LYS A 1 95 ? 12.765 -0.365 6.320 1.00 85.25 95 LYS A C 1
ATOM 746 O O . LYS A 1 95 ? 13.196 -0.344 5.173 1.00 85.25 95 LYS A O 1
ATOM 751 N N . GLU A 1 96 ? 12.013 -1.358 6.786 1.00 84.94 96 GLU A N 1
ATOM 752 C CA . GLU A 1 96 ? 11.665 -2.553 6.000 1.00 84.94 96 GLU A CA 1
ATOM 753 C C . GLU A 1 96 ? 10.779 -2.214 4.797 1.00 84.94 96 GLU A C 1
ATOM 755 O O . GLU A 1 96 ? 11.008 -2.712 3.695 1.00 84.94 96 GLU A O 1
ATOM 760 N N . ASN A 1 97 ? 9.803 -1.317 4.975 1.00 80.31 97 ASN A N 1
ATOM 761 C CA . ASN A 1 97 ? 8.961 -0.856 3.870 1.00 80.31 97 ASN A CA 1
ATOM 762 C C . ASN A 1 97 ? 9.792 -0.135 2.787 1.00 80.31 97 ASN A C 1
ATOM 764 O O . ASN A 1 97 ? 9.609 -0.340 1.584 1.00 80.31 97 ASN A O 1
ATOM 768 N N . ASN A 1 98 ? 10.760 0.685 3.206 1.00 77.62 98 ASN A N 1
ATOM 769 C CA . ASN A 1 98 ? 11.677 1.357 2.288 1.00 77.62 98 ASN A CA 1
ATOM 770 C C . ASN A 1 98 ? 12.679 0.391 1.635 1.00 77.62 98 ASN A C 1
ATOM 772 O O . ASN A 1 98 ? 12.977 0.561 0.453 1.00 77.62 98 ASN A O 1
ATOM 776 N N . ALA A 1 99 ? 13.159 -0.629 2.349 1.00 76.75 99 ALA A N 1
ATOM 777 C CA . ALA A 1 99 ? 14.058 -1.652 1.810 1.00 76.75 99 ALA A CA 1
ATOM 778 C C . ALA A 1 99 ? 13.386 -2.461 0.690 1.00 76.75 99 ALA A C 1
ATOM 780 O O . ALA A 1 99 ? 13.928 -2.536 -0.412 1.00 76.75 99 ALA A O 1
ATOM 781 N N . ARG A 1 100 ? 12.130 -2.890 0.879 1.00 70.56 100 ARG A N 1
ATOM 782 C CA . ARG A 1 100 ? 11.312 -3.491 -0.196 1.00 70.56 100 ARG A CA 1
ATOM 783 C C . ARG A 1 100 ? 11.132 -2.570 -1.400 1.00 70.56 100 ARG A C 1
ATOM 785 O O . ARG A 1 100 ? 10.996 -3.007 -2.546 1.00 70.56 100 ARG A O 1
ATOM 792 N N . ARG A 1 101 ? 11.153 -1.250 -1.183 1.00 67.12 101 ARG A N 1
ATOM 793 C CA . ARG A 1 101 ? 11.177 -0.281 -2.286 1.00 67.12 101 ARG A CA 1
ATOM 794 C C . ARG A 1 101 ? 12.497 -0.297 -3.070 1.00 67.12 101 ARG A C 1
ATOM 796 O O . ARG A 1 101 ? 12.524 0.093 -4.247 1.00 67.12 101 ARG A O 1
ATOM 803 N N . LEU A 1 102 ? 13.589 -0.703 -2.453 1.00 65.50 102 LEU A N 1
ATOM 804 C CA . LEU A 1 102 ? 14.889 -0.803 -3.099 1.00 65.50 102 LEU A CA 1
ATOM 805 C C . LEU A 1 102 ? 15.104 -2.155 -3.787 1.00 65.50 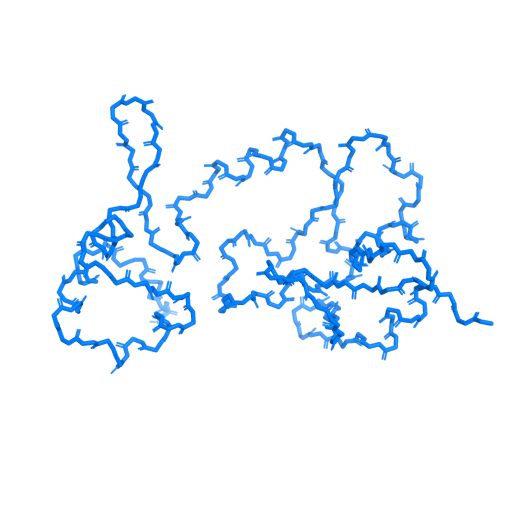102 LEU A C 1
ATOM 807 O O . LEU A 1 102 ? 15.742 -2.168 -4.831 1.00 65.50 102 LEU A O 1
ATOM 811 N N . GLU A 1 103 ? 14.476 -3.227 -3.308 1.00 66.25 103 GLU A N 1
ATOM 812 C CA . GLU A 1 103 ? 14.585 -4.582 -3.883 1.00 66.25 103 GLU A CA 1
ATOM 813 C C . GLU A 1 103 ? 13.987 -4.716 -5.298 1.00 66.25 103 GLU A C 1
ATOM 815 O O . GLU A 1 103 ? 14.518 -5.438 -6.135 1.00 66.25 103 GLU A O 1
ATOM 820 N N . GLY A 1 104 ? 12.904 -3.999 -5.617 1.00 68.62 104 GLY A N 1
ATOM 821 C CA . GLY A 1 104 ? 12.272 -4.115 -6.940 1.00 68.62 104 GLY A CA 1
ATOM 822 C C . GLY A 1 104 ? 13.104 -3.490 -8.067 1.00 68.62 104 GLY A C 1
ATOM 823 O O . GLY A 1 104 ? 13.432 -2.306 -7.984 1.00 68.62 104 GLY A O 1
ATOM 824 N N . ASN A 1 105 ? 13.368 -4.236 -9.147 1.00 75.06 105 ASN A N 1
ATOM 825 C CA . ASN A 1 105 ? 14.168 -3.776 -10.295 1.00 75.06 105 ASN A CA 1
ATOM 826 C C . ASN A 1 105 ? 13.354 -3.169 -11.457 1.00 75.06 105 ASN A C 1
ATOM 828 O O . ASN A 1 105 ? 13.884 -2.955 -12.542 1.00 75.06 105 ASN A O 1
ATOM 832 N N . THR A 1 106 ? 12.068 -2.871 -11.261 1.00 75.62 106 THR A N 1
ATOM 833 C CA . THR A 1 106 ? 11.242 -2.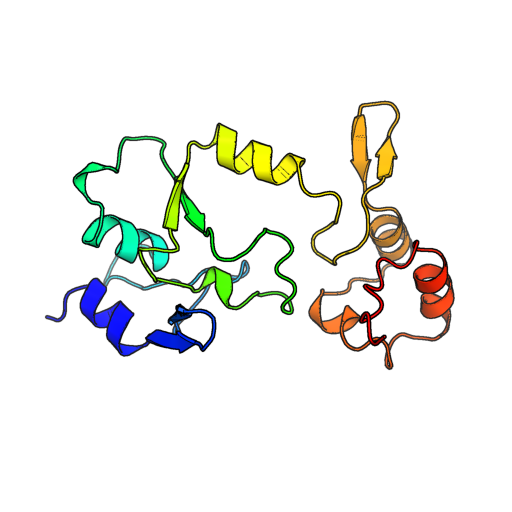237 -12.301 1.00 75.62 106 THR A CA 1
ATOM 834 C C . THR A 1 106 ? 10.525 -0.989 -11.798 1.00 75.62 106 THR A C 1
ATOM 836 O O . THR A 1 106 ? 10.240 -0.830 -10.605 1.00 75.62 106 THR A O 1
ATOM 839 N N . CYS A 1 107 ? 10.282 -0.054 -12.715 1.00 75.88 107 CYS A N 1
ATOM 840 C CA . CYS A 1 107 ? 9.646 1.225 -12.452 1.00 75.88 107 CYS A CA 1
ATOM 841 C C . CYS A 1 107 ? 8.122 1.090 -12.332 1.00 75.88 107 CYS A C 1
ATOM 843 O O . CYS A 1 107 ? 7.545 0.041 -12.598 1.00 75.88 107 CYS A O 1
ATOM 845 N N . ARG A 1 108 ? 7.429 2.189 -11.995 1.00 71.25 108 ARG A N 1
ATOM 846 C CA . ARG A 1 108 ? 5.958 2.205 -11.837 1.00 71.25 108 ARG A CA 1
ATOM 847 C C . ARG A 1 108 ? 5.174 1.748 -13.077 1.00 71.25 108 ARG A C 1
ATOM 849 O O . ARG A 1 108 ? 3.979 1.495 -12.961 1.00 71.25 108 ARG A O 1
ATOM 856 N N . LEU A 1 109 ? 5.811 1.764 -14.249 1.00 69.19 109 LEU A N 1
ATOM 857 C CA . LEU A 1 109 ? 5.236 1.350 -15.527 1.00 69.19 109 LEU A CA 1
ATOM 858 C C . LEU A 1 109 ? 5.606 -0.097 -15.896 1.00 69.19 109 LEU A C 1
ATOM 860 O O . LEU A 1 109 ? 5.042 -0.633 -16.836 1.00 69.19 109 LEU A O 1
ATOM 864 N N . GLY A 1 110 ? 6.484 -0.748 -15.129 1.00 72.81 110 GLY A N 1
ATOM 865 C CA . GLY A 1 110 ? 6.942 -2.117 -15.375 1.00 72.81 110 GLY A CA 1
ATOM 866 C C . GLY A 1 110 ? 8.288 -2.224 -16.097 1.00 72.81 110 GLY A C 1
ATOM 867 O O . GLY A 1 110 ? 8.853 -3.307 -16.128 1.00 72.81 110 GLY A O 1
ATOM 868 N N . HIS A 1 111 ? 8.850 -1.127 -16.611 1.00 78.00 111 HIS A N 1
ATOM 869 C CA . HIS A 1 111 ? 10.160 -1.140 -17.276 1.00 78.00 111 HIS A CA 1
ATOM 870 C C . HIS A 1 111 ? 11.308 -1.399 -16.294 1.00 78.00 111 HIS A C 1
ATOM 872 O O . HIS A 1 111 ? 11.266 -0.918 -15.158 1.00 78.00 111 HIS A O 1
ATOM 878 N N . LEU A 1 112 ? 12.369 -2.064 -16.748 1.00 78.50 112 LEU A N 1
ATOM 879 C CA . LEU A 1 112 ? 13.563 -2.320 -15.943 1.00 78.50 112 LEU A CA 1
ATOM 880 C C . LEU A 1 112 ? 14.304 -1.024 -15.579 1.00 78.50 112 LEU A C 1
ATOM 882 O O . LEU A 1 112 ? 14.374 -0.064 -16.353 1.00 78.50 112 LEU A O 1
ATOM 886 N N . TYR A 1 113 ? 14.841 -0.993 -14.362 1.00 82.06 113 TYR A N 1
ATOM 887 C CA . TYR A 1 113 ? 15.777 0.031 -13.926 1.00 82.06 113 TYR A CA 1
ATOM 888 C C . TYR A 1 113 ? 17.198 -0.317 -14.385 1.00 82.06 113 TYR A C 1
ATOM 890 O O . TYR A 1 113 ? 17.623 -1.468 -14.341 1.00 82.06 113 TYR A O 1
ATOM 898 N N . SER A 1 114 ? 17.955 0.710 -14.752 1.00 87.62 114 SER A N 1
ATOM 899 C CA . SER A 1 114 ? 19.410 0.675 -14.887 1.00 87.62 114 SER A CA 1
ATOM 900 C C . SER A 1 114 ? 20.049 1.483 -13.756 1.00 87.62 114 SER A C 1
ATOM 902 O O . SER A 1 114 ? 19.402 2.329 -13.128 1.00 87.62 114 SER A O 1
ATOM 904 N N . VAL A 1 115 ? 21.327 1.230 -13.478 1.00 88.00 115 VAL A N 1
ATOM 905 C CA . VAL A 1 115 ? 22.064 1.847 -12.366 1.00 88.00 115 VAL A CA 1
ATOM 906 C C . VAL A 1 115 ? 23.114 2.809 -12.921 1.00 88.00 115 VAL A C 1
ATOM 908 O O . VAL A 1 115 ? 23.885 2.457 -13.809 1.00 88.00 115 VAL A O 1
ATOM 911 N N . ARG A 1 116 ? 23.132 4.050 -12.427 1.00 87.75 116 ARG A N 1
ATOM 912 C CA . ARG A 1 116 ? 24.168 5.046 -12.745 1.00 87.75 116 ARG A CA 1
ATOM 913 C C . ARG A 1 116 ? 25.450 4.752 -11.965 1.00 87.75 116 ARG A C 1
ATOM 915 O O . ARG A 1 116 ? 25.413 4.083 -10.938 1.00 87.75 116 ARG A O 1
ATOM 922 N N . ARG A 1 117 ? 26.574 5.352 -12.376 1.00 91.31 117 ARG A N 1
ATOM 923 C CA . ARG A 1 117 ? 27.866 5.230 -11.662 1.00 91.31 117 ARG A CA 1
ATOM 924 C C . ARG A 1 117 ? 27.795 5.634 -10.183 1.00 91.31 117 ARG A C 1
ATOM 926 O O . ARG A 1 117 ? 28.510 5.074 -9.370 1.00 91.31 117 ARG A O 1
ATOM 933 N N . ASN A 1 118 ? 26.911 6.567 -9.825 1.00 88.56 118 ASN A N 1
ATOM 934 C CA . ASN A 1 118 ? 26.684 6.997 -8.440 1.00 88.56 118 ASN A CA 1
ATOM 935 C C . ASN A 1 118 ? 25.711 6.089 -7.654 1.00 88.56 118 ASN A C 1
ATOM 937 O O . ASN A 1 118 ? 25.210 6.492 -6.608 1.00 88.56 118 ASN A O 1
ATOM 941 N N . GLY A 1 119 ? 25.359 4.914 -8.185 1.00 83.56 119 GLY A N 1
ATOM 942 C CA . GLY A 1 119 ? 24.405 3.982 -7.578 1.00 83.56 119 GLY A CA 1
ATOM 943 C C . GLY A 1 119 ? 22.931 4.378 -7.730 1.00 83.56 119 GLY A C 1
ATOM 944 O O . GLY A 1 119 ? 22.045 3.601 -7.370 1.00 83.56 119 GLY A O 1
ATOM 945 N N . ALA A 1 120 ? 22.617 5.554 -8.287 1.00 84.81 120 ALA A N 1
ATOM 946 C CA . ALA A 1 120 ? 21.234 5.969 -8.480 1.00 84.81 120 ALA A CA 1
ATOM 947 C C . ALA A 1 120 ? 20.565 5.152 -9.594 1.00 84.81 120 ALA A C 1
ATOM 949 O O . ALA A 1 120 ? 21.081 5.034 -10.708 1.00 84.81 120 ALA A O 1
ATOM 950 N N . ARG A 1 121 ? 19.373 4.625 -9.311 1.00 86.62 121 ARG A N 1
ATOM 951 C CA . ARG A 1 121 ? 18.563 3.899 -10.296 1.00 86.62 121 ARG A CA 1
ATOM 952 C C . ARG A 1 121 ? 17.783 4.869 -11.177 1.00 86.62 121 ARG A C 1
ATOM 954 O O . ARG A 1 121 ? 17.186 5.821 -10.675 1.00 86.62 121 ARG A O 1
ATOM 961 N N . PHE A 1 122 ? 17.737 4.601 -12.474 1.00 87.25 122 PHE A N 1
ATOM 962 C CA . PHE A 1 122 ? 16.923 5.335 -13.442 1.00 87.25 122 PHE A CA 1
ATOM 963 C C . PHE A 1 122 ? 16.300 4.362 -14.440 1.00 87.25 122 PHE A C 1
ATOM 965 O O . PHE A 1 122 ? 16.809 3.268 -14.641 1.00 87.25 122 PHE A O 1
ATOM 972 N N . CYS A 1 123 ? 15.156 4.718 -15.015 1.00 87.19 123 CYS A N 1
ATOM 973 C CA . CYS A 1 123 ? 14.483 3.883 -16.004 1.00 87.19 123 CYS A CA 1
ATOM 974 C C . CYS A 1 123 ? 14.759 4.473 -17.396 1.00 87.19 123 CYS A C 1
ATOM 976 O O . CYS A 1 123 ? 14.219 5.551 -17.664 1.00 87.19 123 CYS A O 1
ATOM 978 N N . PRO A 1 124 ? 15.577 3.821 -18.250 1.00 84.31 124 PRO A N 1
ATOM 979 C CA . PRO A 1 124 ? 15.956 4.361 -19.559 1.00 84.31 124 PRO A CA 1
ATOM 980 C C . PRO A 1 124 ? 14.739 4.648 -20.438 1.00 84.31 124 PRO A C 1
ATOM 982 O O . PRO A 1 124 ? 14.600 5.752 -20.950 1.00 84.31 124 PRO A O 1
ATOM 985 N N . THR A 1 125 ? 13.789 3.711 -20.493 1.00 82.00 125 THR A N 1
ATOM 986 C CA . THR A 1 125 ? 12.541 3.857 -21.251 1.00 82.00 125 THR A CA 1
ATOM 987 C C . THR A 1 125 ? 11.744 5.076 -20.794 1.00 82.00 125 THR A C 1
ATOM 989 O O . THR A 1 125 ? 11.359 5.909 -21.601 1.00 82.00 125 THR A O 1
ATOM 992 N N . CYS A 1 126 ? 11.533 5.250 -19.483 1.00 83.06 126 CYS A N 1
ATOM 993 C CA . CYS A 1 126 ? 10.813 6.420 -18.970 1.00 83.06 126 CYS A CA 1
ATOM 994 C C . CYS A 1 126 ? 11.568 7.735 -19.204 1.00 83.06 126 CYS A C 1
ATOM 996 O O . CYS A 1 126 ? 10.926 8.778 -19.309 1.00 83.06 126 CYS A O 1
ATOM 998 N N . GLN A 1 127 ? 12.902 7.705 -19.232 1.00 85.94 127 GLN A N 1
ATOM 999 C CA . GLN A 1 127 ? 13.712 8.882 -19.525 1.00 85.94 127 GLN A CA 1
ATOM 1000 C C . GLN A 1 127 ? 13.572 9.284 -20.998 1.00 85.94 127 GLN A C 1
ATOM 1002 O O . GLN A 1 127 ? 13.387 10.468 -21.268 1.00 85.94 127 GLN A O 1
ATOM 1007 N N . GLU A 1 128 ? 13.583 8.319 -21.919 1.00 82.44 128 GLU A N 1
ATOM 1008 C CA . GLU A 1 128 ? 13.379 8.587 -23.346 1.00 82.44 128 GLU A CA 1
ATOM 1009 C C . GLU A 1 128 ? 11.954 9.061 -23.634 1.00 82.44 128 GLU A C 1
ATOM 1011 O O . GLU A 1 128 ? 11.767 10.092 -24.271 1.00 82.44 128 GLU A O 1
ATOM 1016 N N . LEU A 1 129 ? 10.942 8.408 -23.056 1.00 81.44 129 LEU A N 1
ATOM 1017 C CA . LEU A 1 129 ? 9.551 8.864 -23.149 1.00 81.44 129 LEU A CA 1
ATOM 1018 C C . LEU A 1 129 ? 9.392 10.316 -22.675 1.00 81.44 129 LEU A C 1
ATOM 1020 O O . LEU A 1 129 ? 8.744 11.120 -23.340 1.00 81.44 129 LEU A O 1
ATOM 1024 N N . ALA A 1 130 ? 10.026 10.675 -21.554 1.00 81.62 130 ALA A N 1
ATOM 1025 C CA . ALA A 1 130 ? 10.017 12.049 -21.064 1.00 81.62 130 ALA A CA 1
ATOM 1026 C C . ALA A 1 130 ? 10.742 13.020 -22.014 1.00 81.62 130 ALA A C 1
ATOM 1028 O O . ALA A 1 130 ? 10.272 14.146 -22.176 1.00 81.62 130 ALA A O 1
ATOM 1029 N N . ARG A 1 131 ? 11.843 12.596 -22.653 1.00 83.12 131 ARG A N 1
ATOM 1030 C CA . ARG A 1 131 ? 12.579 13.380 -23.662 1.00 83.12 131 ARG A CA 1
ATOM 1031 C C . ARG A 1 131 ? 11.722 13.657 -24.899 1.00 83.12 131 ARG A C 1
ATOM 1033 O O . ARG A 1 131 ? 11.768 14.763 -25.424 1.00 83.12 131 ARG A O 1
ATOM 1040 N N . LEU A 1 132 ? 10.914 12.683 -25.311 1.00 81.12 132 LEU A N 1
ATOM 1041 C CA . LEU A 1 132 ? 9.959 12.786 -26.420 1.00 81.12 132 LEU A CA 1
ATOM 1042 C C . LEU A 1 132 ? 8.673 13.554 -26.049 1.00 81.12 132 LEU A C 1
ATOM 1044 O O . LEU A 1 132 ? 7.783 13.705 -26.878 1.00 81.12 132 LEU A O 1
ATOM 1048 N N . GLY A 1 133 ? 8.538 14.028 -24.804 1.00 80.00 133 GLY A N 1
ATOM 1049 C CA . GLY A 1 133 ? 7.334 14.721 -24.331 1.00 80.00 133 GLY A CA 1
ATOM 1050 C C . GLY A 1 133 ? 6.136 13.797 -24.083 1.00 80.00 133 GLY A C 1
A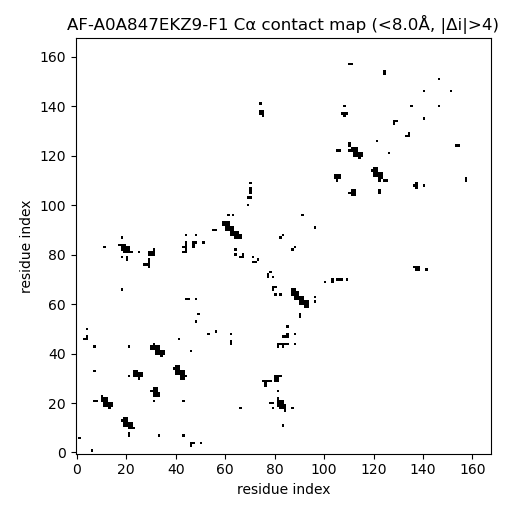TOM 1051 O O . GLY A 1 133 ? 5.027 14.268 -23.827 1.00 80.00 133 GLY A O 1
ATOM 1052 N N . LEU A 1 134 ? 6.347 12.483 -24.103 1.00 75.69 134 LEU A N 1
ATOM 1053 C CA . LEU A 1 134 ? 5.300 11.481 -23.994 1.00 75.69 134 LEU A CA 1
ATOM 1054 C C . LEU A 1 134 ? 5.082 11.064 -22.534 1.00 75.69 134 LEU A C 1
ATOM 1056 O O . LEU A 1 134 ? 6.014 10.739 -21.793 1.00 75.69 134 LEU A O 1
ATOM 1060 N N . ARG A 1 135 ? 3.820 11.048 -22.093 1.00 69.25 135 ARG A N 1
ATOM 1061 C CA . ARG A 1 135 ? 3.435 10.628 -20.737 1.00 69.25 135 ARG A CA 1
ATOM 1062 C C . ARG A 1 135 ? 2.398 9.521 -20.804 1.00 69.25 135 ARG A C 1
ATOM 1064 O O . ARG A 1 135 ? 1.247 9.769 -21.137 1.00 69.25 135 ARG A O 1
ATOM 1071 N N . TYR A 1 136 ? 2.802 8.326 -20.384 1.00 68.69 136 TYR A N 1
ATOM 1072 C CA . TYR A 1 136 ? 1.925 7.160 -20.338 1.00 68.69 136 TYR A CA 1
ATOM 1073 C C . TYR A 1 136 ? 1.690 6.669 -18.910 1.00 68.69 136 TYR A C 1
ATOM 1075 O O . TYR A 1 136 ? 2.537 6.772 -18.011 1.00 68.69 136 TYR A O 1
ATOM 1083 N N . THR A 1 137 ? 0.502 6.120 -18.704 1.00 64.12 137 THR A N 1
ATOM 1084 C CA . THR A 1 137 ? 0.122 5.328 -17.539 1.00 64.12 137 THR A CA 1
ATOM 1085 C C . THR A 1 137 ? 0.375 3.850 -17.814 1.00 64.12 137 THR A C 1
ATOM 1087 O O . THR A 1 137 ? 0.460 3.412 -18.956 1.00 64.12 137 THR A O 1
ATOM 1090 N N . ARG A 1 138 ? 0.456 3.048 -16.749 1.00 57.62 138 ARG A N 1
ATOM 1091 C CA . ARG A 1 138 ? 0.629 1.595 -16.881 1.00 57.62 138 ARG A CA 1
ATOM 1092 C C . ARG A 1 138 ? -0.561 0.931 -17.591 1.00 57.62 138 ARG A C 1
ATOM 1094 O O . ARG A 1 138 ? -0.380 -0.103 -18.208 1.00 57.62 138 ARG A O 1
ATOM 1101 N N . ALA A 1 139 ? -1.747 1.541 -17.506 1.00 58.38 139 ALA A N 1
ATOM 1102 C CA . ALA A 1 139 ? -2.942 1.111 -18.225 1.00 58.38 139 ALA A CA 1
ATOM 1103 C C . ALA A 1 139 ? -2.834 1.386 -19.735 1.00 58.38 139 ALA A C 1
ATOM 1105 O O . ALA A 1 139 ? -3.135 0.504 -20.523 1.00 58.38 139 ALA A O 1
ATOM 1106 N N . GLN A 1 140 ? -2.326 2.560 -20.130 1.00 64.62 140 GLN A N 1
ATOM 1107 C CA . GLN A 1 140 ? -2.084 2.899 -21.542 1.00 64.62 140 GLN A CA 1
ATOM 1108 C C . GLN A 1 140 ? -0.991 2.037 -22.191 1.00 64.62 140 GLN A C 1
ATOM 1110 O O . GLN A 1 140 ? -1.016 1.835 -23.394 1.00 64.62 140 GLN A O 1
ATOM 1115 N N . LEU A 1 141 ? -0.035 1.534 -21.403 1.00 60.97 141 LEU A N 1
ATOM 1116 C CA . LEU A 1 141 ? 1.001 0.613 -21.885 1.00 60.97 141 LEU A CA 1
ATOM 1117 C C . LEU A 1 141 ? 0.551 -0.855 -21.903 1.00 60.97 141 LEU A C 1
ATOM 1119 O O . LEU A 1 141 ? 1.247 -1.682 -22.468 1.00 60.97 141 LEU A O 1
ATOM 1123 N N . ALA A 1 142 ? -0.570 -1.201 -21.260 1.00 53.00 142 ALA A N 1
ATOM 1124 C CA . ALA A 1 142 ? -1.077 -2.574 -21.235 1.00 53.00 142 ALA A CA 1
ATOM 1125 C C . ALA A 1 142 ? -1.849 -2.946 -22.515 1.00 53.00 142 ALA A C 1
ATOM 1127 O O . ALA A 1 142 ? -2.021 -4.130 -22.788 1.00 53.00 142 ALA A O 1
ATOM 1128 N N . SER A 1 143 ? -2.280 -1.960 -23.307 1.00 51.12 143 SER A N 1
ATOM 1129 C CA . SER A 1 143 ? -2.837 -2.133 -24.652 1.00 51.12 143 SER A CA 1
ATOM 1130 C C . SER A 1 143 ? -1.720 -2.033 -25.696 1.00 51.12 143 SER A C 1
ATOM 1132 O O . SER A 1 143 ? -1.655 -1.074 -26.464 1.00 51.12 143 SER A O 1
ATOM 1134 N N . TRP A 1 144 ? -0.796 -2.999 -25.674 1.00 46.25 144 TRP A N 1
ATOM 1135 C CA . TRP A 1 144 ? 0.400 -3.035 -26.532 1.00 46.25 144 TRP A CA 1
ATOM 1136 C C . TRP A 1 144 ? 0.084 -2.888 -28.031 1.00 46.25 144 TRP A C 1
ATOM 1138 O O . TRP A 1 144 ? 0.909 -2.363 -28.773 1.00 46.25 144 TRP A O 1
ATOM 1148 N N . ASP A 1 145 ? -1.138 -3.234 -28.441 1.00 46.53 145 ASP A N 1
ATOM 1149 C CA . ASP A 1 145 ? -1.631 -3.142 -29.819 1.00 46.53 145 ASP A CA 1
ATOM 1150 C C . ASP A 1 145 ? -1.963 -1.710 -30.291 1.00 46.53 145 ASP A C 1
ATOM 1152 O O . ASP A 1 145 ? -2.278 -1.507 -31.460 1.00 46.53 145 ASP A O 1
ATOM 1156 N N . THR A 1 146 ? -1.922 -0.698 -29.411 1.00 48.12 146 THR A N 1
ATOM 1157 C CA . THR A 1 146 ? -2.342 0.683 -29.740 1.00 48.12 146 THR A CA 1
ATOM 1158 C C . THR A 1 146 ? -1.244 1.738 -29.584 1.00 48.12 146 THR A C 1
ATOM 1160 O O . THR A 1 146 ? -1.539 2.936 -29.604 1.00 48.12 146 THR A O 1
ATOM 1163 N N . LEU A 1 147 ? 0.014 1.343 -29.371 1.00 52.88 147 LEU A N 1
ATOM 1164 C CA . LEU A 1 147 ? 1.127 2.297 -29.354 1.00 52.88 147 LEU A CA 1
ATOM 1165 C C . LEU A 1 147 ? 1.452 2.753 -30.790 1.00 52.88 147 LEU A C 1
ATOM 1167 O O . LEU A 1 147 ? 1.505 1.914 -31.688 1.00 52.88 147 LEU A O 1
ATOM 1171 N N . PRO A 1 148 ? 1.689 4.059 -31.031 1.00 51.75 148 PRO A N 1
ATOM 1172 C CA . PRO A 1 148 ? 2.222 4.535 -32.306 1.00 51.75 148 PRO A CA 1
ATOM 1173 C C . PRO A 1 148 ? 3.469 3.734 -32.701 1.00 51.75 148 PRO A C 1
ATOM 1175 O O . PRO A 1 148 ? 4.332 3.509 -31.851 1.00 51.75 148 PRO A O 1
ATOM 1178 N N . LEU A 1 149 ? 3.562 3.323 -33.971 1.00 52.16 149 LEU A N 1
ATOM 1179 C CA . LEU A 1 149 ? 4.610 2.428 -34.491 1.00 52.16 149 LEU A CA 1
ATOM 1180 C C . LEU A 1 149 ? 6.040 2.879 -34.128 1.00 52.16 149 LEU A C 1
ATOM 1182 O O . LEU A 1 149 ? 6.877 2.034 -33.840 1.00 52.16 149 LEU A O 1
ATOM 1186 N N . GLU A 1 150 ? 6.295 4.187 -34.008 1.00 49.31 150 GLU A N 1
ATOM 1187 C CA . GLU A 1 150 ? 7.600 4.738 -33.593 1.00 49.31 150 GLU A CA 1
ATOM 1188 C C . GLU A 1 150 ? 8.046 4.346 -32.164 1.00 49.31 150 GLU A C 1
ATOM 1190 O O . GLU A 1 150 ? 9.224 4.454 -31.825 1.00 49.31 150 GLU A O 1
ATOM 1195 N N . LEU A 1 151 ? 7.135 3.883 -31.298 1.00 50.00 151 LEU A N 1
ATOM 1196 C CA . LEU A 1 151 ? 7.446 3.438 -29.930 1.00 50.00 151 LEU A CA 1
ATOM 1197 C C . LEU A 1 151 ? 7.603 1.920 -29.802 1.00 50.00 151 LEU A C 1
ATOM 1199 O O . LEU A 1 151 ? 8.145 1.457 -28.793 1.00 50.00 151 LEU A O 1
ATOM 1203 N N . ALA A 1 152 ? 7.154 1.150 -30.797 1.00 51.53 152 ALA A N 1
ATOM 1204 C CA . ALA A 1 152 ? 7.308 -0.303 -30.811 1.00 51.53 152 ALA A CA 1
ATOM 1205 C C . ALA A 1 152 ? 8.797 -0.703 -30.839 1.00 51.53 152 ALA A C 1
ATOM 1207 O O . ALA A 1 152 ? 9.203 -1.626 -30.130 1.00 51.53 152 ALA A O 1
ATOM 1208 N N . ASP A 1 153 ? 9.630 0.072 -31.537 1.00 48.50 153 ASP A N 1
ATOM 1209 C CA . ASP A 1 153 ? 11.077 -0.158 -31.652 1.00 48.50 153 ASP A CA 1
ATOM 1210 C C . ASP A 1 153 ? 11.839 0.094 -30.331 1.00 48.50 153 ASP A C 1
ATOM 1212 O O . ASP A 1 153 ? 12.788 -0.618 -29.982 1.00 48.50 153 ASP A O 1
ATOM 1216 N N . LEU A 1 154 ? 11.385 1.063 -29.525 1.00 48.81 154 LEU A N 1
ATOM 1217 C CA . LEU A 1 154 ? 11.915 1.323 -28.175 1.00 48.81 154 LEU A CA 1
ATOM 1218 C C . LEU A 1 154 ? 11.467 0.265 -27.154 1.00 48.81 154 LEU A C 1
ATOM 1220 O O . LEU A 1 154 ? 12.148 0.022 -26.153 1.00 48.81 154 LEU A O 1
ATOM 1224 N N . ALA A 1 155 ? 10.317 -0.365 -27.388 1.00 42.03 155 ALA A N 1
ATOM 1225 C CA . ALA A 1 155 ? 9.815 -1.458 -26.569 1.00 42.03 155 ALA A CA 1
ATOM 1226 C C . ALA A 1 155 ? 10.526 -2.789 -26.883 1.00 42.03 155 ALA A C 1
ATOM 1228 O O . ALA A 1 155 ? 10.862 -3.528 -25.956 1.00 42.03 155 ALA A O 1
ATOM 1229 N N . ALA A 1 156 ? 10.840 -3.049 -28.157 1.00 45.78 156 ALA A N 1
ATOM 1230 C CA . ALA A 1 156 ? 11.571 -4.234 -28.620 1.00 45.78 156 ALA A CA 1
ATOM 1231 C C . ALA A 1 156 ? 13.021 -4.319 -28.098 1.00 45.78 156 ALA A C 1
ATOM 1233 O O . ALA A 1 156 ? 13.604 -5.399 -28.031 1.00 45.78 156 ALA A O 1
ATOM 1234 N N . SER A 1 157 ? 13.598 -3.190 -27.684 1.00 42.56 157 SER A N 1
ATOM 1235 C CA . SER A 1 157 ? 14.956 -3.089 -27.133 1.00 42.56 157 SER A CA 1
ATOM 1236 C C . SER A 1 157 ? 15.023 -3.227 -25.601 1.00 42.56 157 SER A C 1
ATOM 1238 O O . SER A 1 157 ? 16.113 -3.226 -25.024 1.00 42.56 157 SER A O 1
ATOM 1240 N N . SER A 1 158 ? 13.884 -3.408 -24.916 1.00 37.47 158 SER A N 1
ATOM 1241 C CA . SER A 1 158 ? 13.868 -3.869 -23.521 1.00 37.47 158 SER A CA 1
ATOM 1242 C C . SER A 1 158 ? 13.959 -5.398 -23.489 1.00 37.47 158 SER A C 1
ATOM 1244 O O . SER A 1 158 ? 13.151 -6.049 -24.152 1.00 37.47 158 SER A O 1
ATOM 1246 N N . PRO A 1 159 ? 14.889 -6.007 -22.723 1.00 36.72 159 PRO A N 1
ATOM 1247 C CA . PRO A 1 159 ? 14.979 -7.457 -22.646 1.00 36.72 159 PRO A CA 1
ATOM 1248 C C . PRO A 1 159 ? 13.662 -7.971 -22.074 1.00 36.72 159 PRO A C 1
ATOM 1250 O O . PRO A 1 159 ? 13.297 -7.691 -20.928 1.00 36.72 159 PRO A O 1
ATOM 1253 N N . SER A 1 160 ? 12.913 -8.642 -22.939 1.00 40.25 160 SER A N 1
ATOM 1254 C CA . SER A 1 160 ? 11.585 -9.140 -22.652 1.00 40.25 160 SER A CA 1
ATOM 1255 C C . SER A 1 160 ? 11.683 -10.156 -21.523 1.00 40.25 160 SER A C 1
ATOM 1257 O O . SER A 1 160 ? 12.060 -11.301 -21.730 1.00 40.25 160 SER A O 1
ATOM 1259 N N . GLY A 1 161 ? 11.285 -9.750 -20.319 1.00 34.09 161 GLY A N 1
ATOM 1260 C CA . GLY A 1 161 ? 10.803 -10.668 -19.292 1.00 34.09 161 GLY A CA 1
ATOM 1261 C C . GLY A 1 161 ? 9.403 -11.157 -19.660 1.00 34.09 161 GLY A C 1
ATOM 1262 O O . GLY A 1 161 ? 8.475 -11.011 -18.870 1.00 34.09 161 GLY A O 1
ATOM 1263 N N . HIS A 1 162 ? 9.230 -11.654 -20.887 1.00 33.44 162 HIS A N 1
ATOM 1264 C CA . HIS A 1 162 ? 8.079 -12.472 -21.218 1.00 33.44 162 HIS A CA 1
ATOM 1265 C C . HIS A 1 162 ? 8.341 -13.795 -20.507 1.00 33.44 162 HIS A C 1
ATOM 1267 O O . HIS A 1 162 ? 9.231 -14.550 -20.891 1.00 33.44 162 HIS A O 1
ATOM 1273 N N . LEU A 1 163 ? 7.622 -14.033 -19.410 1.00 33.12 163 LEU A N 1
ATOM 1274 C CA . LEU A 1 163 ? 7.448 -15.385 -18.907 1.00 33.12 163 LEU A CA 1
ATOM 1275 C C . LEU A 1 163 ? 6.751 -16.145 -20.031 1.00 33.12 163 LEU A C 1
ATOM 1277 O O . LEU A 1 163 ? 5.539 -16.037 -20.204 1.00 33.12 163 LEU A O 1
ATOM 1281 N N . THR A 1 164 ? 7.537 -16.853 -20.838 1.00 29.08 164 THR A N 1
ATOM 1282 C CA . THR A 1 164 ? 7.012 -17.914 -21.674 1.00 29.08 164 THR A CA 1
ATOM 1283 C C . TH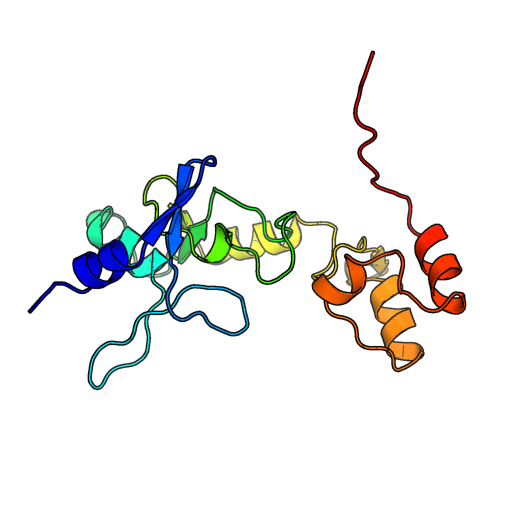R A 1 164 ? 6.328 -18.894 -20.735 1.00 29.08 164 THR A C 1
ATOM 1285 O O . THR A 1 164 ? 6.927 -19.462 -19.821 1.00 29.08 164 THR A O 1
ATOM 1288 N N . SER A 1 165 ? 5.022 -19.019 -20.924 1.00 31.28 165 SER A N 1
ATOM 1289 C CA . SER A 1 165 ? 4.242 -20.151 -20.466 1.00 31.28 165 SER A CA 1
ATOM 1290 C C . SER A 1 165 ? 4.991 -21.431 -20.824 1.00 31.28 165 SER A C 1
ATOM 1292 O O . SER A 1 165 ? 5.154 -21.750 -22.002 1.00 31.28 165 SER A O 1
ATOM 1294 N N . VAL A 1 166 ? 5.462 -22.150 -19.809 1.00 30.66 166 VAL A N 1
ATOM 1295 C CA . VAL A 1 166 ? 5.915 -23.526 -19.978 1.00 30.66 166 VAL A CA 1
ATOM 1296 C C . VAL A 1 166 ? 4.661 -24.339 -20.282 1.00 30.66 166 VAL A C 1
ATOM 1298 O O . VAL A 1 166 ? 3.780 -24.498 -19.440 1.00 30.66 166 VAL A O 1
ATOM 1301 N N . SER A 1 167 ? 4.538 -24.758 -21.532 1.00 33.03 167 SER A N 1
ATOM 1302 C CA . SER A 1 167 ? 3.687 -25.860 -21.962 1.00 33.03 167 SER A CA 1
ATOM 1303 C C . SER A 1 167 ? 4.626 -26.867 -22.610 1.00 33.03 167 SER A C 1
ATOM 1305 O O . SER A 1 167 ? 5.275 -26.541 -23.604 1.00 33.03 167 SER A O 1
ATOM 1307 N N . GLY A 1 168 ? 4.744 -28.032 -21.979 1.00 33.66 168 GLY A N 1
ATOM 1308 C CA . GLY A 1 168 ? 5.664 -29.112 -22.323 1.00 33.66 168 GLY A CA 1
ATOM 1309 C C . GLY A 1 168 ? 5.823 -30.038 -21.136 1.00 33.66 168 GLY A C 1
ATOM 1310 O O . GLY A 1 168 ? 6.566 -29.643 -20.214 1.00 33.66 168 GLY A O 1
#

Secondary structure (DSSP, 8-state):
---HHHHHHTTEEE-TTS-EEE-S-B-TTS-BEEEETTEEEEEHHHHHHHHH-GGG--TTEEEEESS--SS-SSPSSPGGGGB--GGGEEEEEHHHHHHHHHH--B-TTSPBPEE-TTS-EE-HHHHHHHHTT----TTTTT-GGGS-HHHHHHHHTS----------

Sequence (168 aa):
MLTVWARVLRRTVRSPSGCWLWQGAHNGKGYGTIGRPGQTNILVHRVALLVHKPDQLAPGLQADHMCHDRNCWEPTPCSHRRCVNPAHLRLVTAKENNARRLEGNTCRLGHLYSVRRNGARFCPTCQELARLGLRYTRAQLASWDTLPLELADLAASSPSGHLTSVSG

Foldseek 3Di:
DDDPLSVQQVQWDQDPLRFTFGPDDDDQLLFDWDDDVPDDIDGLLVVLCCVPPVVVDDPQKDKDFQSAALPRVDFPVDRSSRGNPNVRIDIDGPVVVVVSVVPDQADQLGAGWDADPVRDTDGPLVVVCVVVVHDDGNVRVVPVVPDDPVCVVVVVPGPDPPPPDDDD

Mean predicted aligned error: 11.92 Å

Solvent-accessible surface area (backbone atoms only — not comparable to full-atom values): 10343 Å² total; per-residue (Å²): 132,80,51,74,64,56,61,48,57,76,41,43,45,78,45,96,86,69,39,28,33,49,71,65,54,54,49,100,82,27,38,27,39,45,80,44,93,98,49,78,69,41,49,44,45,54,53,31,37,52,74,75,44,56,92,72,68,53,91,74,57,39,83,42,62,72,79,50,61,97,78,42,89,52,56,67,62,31,65,66,56,16,33,40,38,54,90,40,48,44,78,36,44,63,66,56,57,52,47,60,64,66,70,56,63,49,47,96,67,64,51,59,50,46,73,45,98,86,68,50,72,45,42,63,66,62,51,50,35,52,73,72,72,50,86,81,52,39,51,68,62,67,47,71,90,72,62,61,73,86,52,53,63,66,54,70,72,46,86,75,83,67,79,72,78,88,79,132